Protein AF-A0A0D8L6M5-F1 (afdb_monomer_lite)

Sequence (144 aa):
MTHNNPQIKNIPFLYTGQSPERRYGNDFIPDRISEYAEPGMVSSMFSPAAYLTELYREARELHKKESKYHLDKRRPDLKDLSLSQENLNDEISTLELSNEVLFTALKGDNDKDEQPVLKRLSEKHQSITLPYHEPFQIIKKYLR

InterPro domains:
  IPR018003 Insecticidal toxin complex/plasmid virulence protein [PF03538] (23-141)

Foldseek 3Di:
DVLLPPVQPPDPPDDRDDDPVVVPPCPDPHDPSNDDDDPQALPHCPHVVVVLVVCCVVVQVPDDPVDCPRCCNLCVVSVVDDSHSCVRPPDDDPVVVVVVSVLVVQDDPPRPDSVVVLVCLAPDDPDPPDNDHVVVVVVVVVVD

Radius of gyration: 24.77 Å; chains: 1; bounding box: 54×26×74 Å

Organism: Morganella morganii (NCBI:txid582)

pLDDT: mean 87.78, std 11.58, range [54.25, 98.0]

Secondary structure (DSSP, 8-state):
-GGG-HHHHT-TT---PPPGGGGS-TTSS---SS-PPPTT-TTSTTSHHHHHHHHHHHHHTTS-TTSTT-HHHH-GGGTS----HHHHH----HHHHHHHHHHHHH--TT--SSHHHHHHHHH--SSTT----HHHHHHHHHT-

Structure (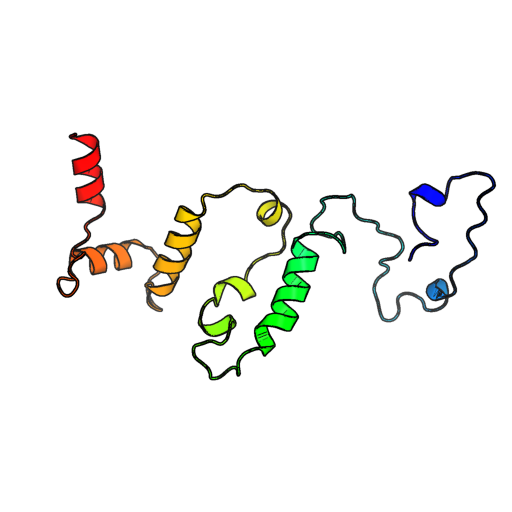mmCIF, N/CA/C/O backbone):
data_AF-A0A0D8L6M5-F1
#
_entry.id   AF-A0A0D8L6M5-F1
#
loop_
_atom_site.group_PDB
_atom_site.id
_atom_site.type_symbol
_atom_site.label_atom_id
_atom_site.label_alt_id
_atom_site.label_comp_id
_atom_site.label_asym_id
_atom_site.label_entity_id
_atom_s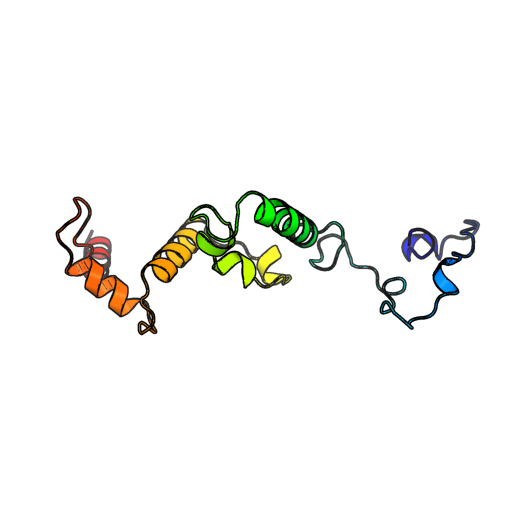ite.label_seq_id
_atom_site.pdbx_PDB_ins_code
_atom_site.Cartn_x
_atom_site.Cartn_y
_atom_site.Cartn_z
_atom_site.occupancy
_atom_site.B_iso_or_equiv
_atom_site.auth_seq_id
_atom_site.auth_comp_id
_atom_site.auth_asym_id
_atom_site.auth_atom_id
_atom_site.pdbx_PDB_model_num
ATOM 1 N N . MET A 1 1 ? 12.909 -3.000 -28.990 1.00 59.28 1 MET A N 1
ATOM 2 C CA . MET A 1 1 ? 13.743 -2.559 -27.826 1.00 59.28 1 MET A CA 1
ATOM 3 C C . MET A 1 1 ? 15.092 -3.275 -27.653 1.00 59.28 1 MET A C 1
ATOM 5 O O . MET A 1 1 ? 16.066 -2.602 -27.347 1.00 59.28 1 MET A O 1
ATOM 9 N N . THR A 1 2 ? 15.223 -4.595 -27.832 1.00 68.69 2 THR A N 1
ATOM 10 C CA . THR A 1 2 ? 16.478 -5.330 -27.519 1.00 68.69 2 THR A CA 1
ATOM 11 C C . THR A 1 2 ? 17.702 -4.866 -28.322 1.00 68.69 2 THR A C 1
ATOM 13 O O . THR A 1 2 ? 18.807 -4.833 -27.799 1.00 68.69 2 THR A O 1
ATOM 16 N N . HIS A 1 3 ? 17.497 -4.437 -29.568 1.00 70.56 3 HIS A N 1
ATOM 17 C CA . HIS A 1 3 ? 18.550 -3.972 -30.478 1.00 70.56 3 HIS A CA 1
ATOM 18 C C . HIS A 1 3 ? 19.181 -2.622 -30.096 1.00 70.56 3 HIS A C 1
ATOM 20 O O . HIS A 1 3 ? 20.253 -2.304 -30.596 1.00 70.56 3 HIS A O 1
ATOM 26 N N . ASN A 1 4 ? 18.534 -1.814 -29.245 1.00 76.31 4 ASN A N 1
ATOM 27 C CA . ASN A 1 4 ? 19.052 -0.500 -28.838 1.00 76.31 4 ASN A CA 1
ATOM 28 C C . ASN A 1 4 ? 19.697 -0.522 -27.441 1.00 76.31 4 ASN A C 1
ATOM 30 O O . ASN A 1 4 ? 20.040 0.538 -26.925 1.00 76.31 4 ASN A O 1
ATOM 34 N N . ASN A 1 5 ? 19.888 -1.708 -26.840 1.00 82.81 5 ASN A N 1
ATOM 35 C CA . ASN A 1 5 ? 20.486 -1.830 -25.512 1.00 82.81 5 ASN A CA 1
ATOM 36 C C . ASN A 1 5 ? 21.897 -1.184 -25.494 1.00 82.81 5 ASN A C 1
ATOM 38 O O . ASN A 1 5 ? 22.753 -1.557 -26.307 1.00 82.81 5 ASN A O 1
ATOM 42 N N . PRO A 1 6 ? 22.176 -0.233 -24.578 1.00 83.44 6 PRO A N 1
ATOM 43 C CA . PRO A 1 6 ? 23.463 0.461 -24.513 1.00 83.44 6 PRO A CA 1
ATOM 44 C C . PRO A 1 6 ? 24.655 -0.483 -24.297 1.00 83.44 6 PRO A C 1
ATOM 46 O O . PRO A 1 6 ? 25.745 -0.202 -24.792 1.00 83.44 6 PRO A O 1
ATOM 49 N N . GLN A 1 7 ? 24.455 -1.626 -23.632 1.00 85.19 7 GLN A N 1
ATOM 50 C CA . GLN A 1 7 ? 25.517 -2.598 -23.347 1.00 85.19 7 GLN A CA 1
ATOM 51 C C . GLN A 1 7 ? 26.040 -3.307 -24.603 1.00 85.19 7 GLN A C 1
ATOM 53 O O . GLN A 1 7 ? 27.201 -3.700 -24.643 1.00 85.19 7 GLN A O 1
ATOM 58 N N . ILE A 1 8 ? 25.204 -3.462 -25.636 1.00 85.25 8 ILE A N 1
ATOM 59 C CA . ILE A 1 8 ? 25.572 -4.173 -26.872 1.00 85.25 8 ILE A CA 1
ATOM 60 C C . ILE A 1 8 ? 25.968 -3.230 -28.010 1.00 85.25 8 ILE A C 1
ATOM 62 O O . ILE A 1 8 ? 26.587 -3.659 -28.980 1.00 85.25 8 ILE A O 1
ATOM 66 N N . LYS A 1 9 ? 25.650 -1.936 -27.886 1.00 78.69 9 LYS A N 1
ATOM 67 C CA . LYS A 1 9 ? 25.892 -0.921 -28.922 1.00 78.69 9 LYS A CA 1
ATOM 68 C C . LYS A 1 9 ? 27.380 -0.683 -29.205 1.00 78.69 9 LYS A C 1
ATOM 70 O O . LYS A 1 9 ? 27.737 -0.355 -30.331 1.00 78.69 9 LYS A O 1
ATOM 75 N N . ASN A 1 10 ? 28.231 -0.861 -28.195 1.00 81.06 10 ASN A N 1
ATOM 76 C CA . ASN A 1 10 ? 29.666 -0.575 -28.273 1.00 81.06 10 ASN A CA 1
ATOM 77 C C . ASN A 1 10 ? 30.534 -1.839 -28.429 1.00 81.06 10 ASN A C 1
ATOM 79 O O . ASN A 1 10 ? 31.756 -1.746 -28.332 1.00 81.06 10 ASN A O 1
ATOM 83 N N . ILE A 1 11 ? 29.934 -3.018 -28.645 1.00 82.69 11 ILE A N 1
ATOM 84 C CA . ILE A 1 11 ? 30.681 -4.275 -28.779 1.00 82.69 11 ILE A CA 1
ATOM 85 C C . ILE A 1 11 ? 31.175 -4.415 -30.228 1.00 82.69 11 ILE A C 1
ATOM 87 O O . ILE A 1 11 ? 30.350 -4.554 -31.138 1.00 82.69 11 ILE A O 1
ATOM 91 N N . PRO A 1 12 ? 32.498 -4.406 -30.481 1.00 77.19 12 PRO A N 1
ATOM 92 C CA . PRO A 1 12 ? 33.016 -4.624 -31.824 1.00 77.19 12 PRO A CA 1
ATOM 93 C C . PRO A 1 12 ? 32.638 -6.033 -32.310 1.00 77.19 12 PRO A C 1
ATOM 95 O O . PRO A 1 12 ? 32.681 -6.993 -31.545 1.00 77.19 12 PRO A O 1
ATOM 98 N N . PHE A 1 13 ? 32.272 -6.149 -33.590 1.00 80.56 13 PHE A N 1
ATOM 99 C CA . PHE A 1 13 ? 31.866 -7.393 -34.275 1.00 80.56 13 PHE A CA 1
ATOM 100 C C . PHE A 1 13 ? 30.485 -7.974 -33.919 1.00 80.56 13 PHE A C 1
ATOM 102 O O . PHE A 1 13 ? 30.103 -9.001 -34.482 1.00 80.56 13 PHE A O 1
ATOM 109 N N . LEU A 1 14 ? 29.687 -7.308 -33.077 1.00 78.94 14 LEU A N 1
ATOM 110 C CA . LEU A 1 14 ? 28.289 -7.685 -32.849 1.00 78.94 14 LEU A CA 1
ATOM 111 C C . LEU A 1 14 ? 27.363 -6.940 -33.832 1.00 78.94 14 LEU A C 1
ATOM 113 O O . LEU A 1 14 ? 27.068 -5.759 -33.650 1.00 78.94 14 LEU A O 1
ATOM 117 N N . TYR A 1 15 ? 26.880 -7.620 -34.877 1.00 74.38 15 TYR A N 1
ATOM 118 C CA . TYR A 1 15 ? 25.879 -7.036 -35.778 1.00 74.38 15 TYR A CA 1
ATOM 119 C C . TYR A 1 15 ? 24.498 -7.058 -35.118 1.00 74.38 15 TYR A C 1
ATOM 121 O O . TYR A 1 15 ? 23.836 -8.093 -35.045 1.00 74.38 15 TYR A O 1
ATOM 129 N N . THR A 1 16 ? 24.047 -5.898 -34.654 1.00 68.38 16 THR A N 1
ATOM 130 C CA . THR A 1 16 ? 22.653 -5.679 -34.270 1.00 68.38 16 THR A CA 1
ATOM 131 C C . THR A 1 16 ? 21.947 -5.057 -35.476 1.00 68.38 16 THR A C 1
ATOM 133 O O . THR A 1 16 ? 22.298 -3.969 -35.928 1.00 68.38 16 THR A O 1
ATOM 136 N N . GLY A 1 17 ? 21.006 -5.780 -36.088 1.00 66.81 17 GLY A N 1
ATOM 137 C CA . GLY A 1 17 ? 20.254 -5.259 -37.234 1.00 66.81 17 GLY A CA 1
ATOM 138 C C . GLY A 1 17 ? 19.512 -3.959 -36.889 1.00 66.81 17 GLY A C 1
ATOM 139 O O . GLY A 1 17 ? 19.181 -3.705 -35.729 1.00 66.81 17 GLY A O 1
ATOM 140 N N . GLN A 1 18 ? 19.219 -3.121 -37.890 1.00 62.53 18 GLN A N 1
ATOM 141 C CA . GLN A 1 18 ? 18.402 -1.925 -37.662 1.00 62.53 18 GLN A CA 1
ATOM 142 C C . GLN A 1 18 ? 16.973 -2.329 -37.282 1.00 62.53 18 GLN A C 1
ATOM 144 O O . GLN A 1 18 ? 16.305 -3.051 -38.021 1.00 62.53 18 GLN A O 1
ATOM 149 N N . SER A 1 19 ? 16.481 -1.841 -36.141 1.00 63.41 19 SER A N 1
ATOM 150 C CA . SER A 1 19 ? 15.084 -2.056 -35.757 1.00 63.41 19 SER A CA 1
ATOM 151 C C . SER A 1 19 ? 14.149 -1.248 -36.662 1.00 63.41 19 SER A C 1
ATOM 153 O O . SER A 1 19 ? 14.317 -0.027 -36.752 1.00 63.41 19 SER A O 1
ATOM 155 N N . PRO A 1 20 ? 13.127 -1.875 -37.276 1.00 59.00 20 PRO A N 1
ATOM 156 C CA . PRO A 1 20 ? 12.128 -1.165 -38.080 1.00 59.00 20 PRO A CA 1
ATOM 157 C C . PRO A 1 20 ? 11.306 -0.168 -37.244 1.00 59.00 20 PRO A C 1
ATOM 159 O O . PRO A 1 20 ? 10.743 0.77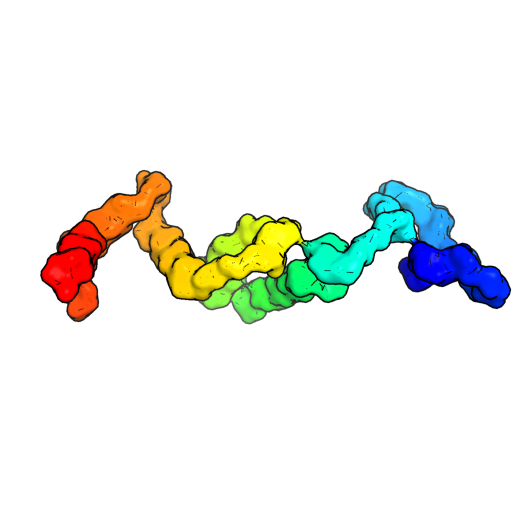1 -37.796 1.00 59.00 20 PRO A O 1
ATOM 162 N N . GLU A 1 21 ? 11.305 -0.330 -35.915 1.00 58.94 21 GLU A N 1
ATOM 163 C CA . GLU A 1 21 ? 10.667 0.540 -34.915 1.00 58.94 21 GLU A CA 1
ATOM 164 C C . GLU A 1 21 ? 11.109 2.011 -35.016 1.00 58.94 21 GLU A C 1
ATOM 166 O O . GLU A 1 21 ? 10.327 2.892 -34.689 1.00 58.94 21 GLU A O 1
ATOM 171 N N . ARG A 1 22 ? 12.309 2.308 -35.543 1.00 56.19 22 ARG A N 1
ATOM 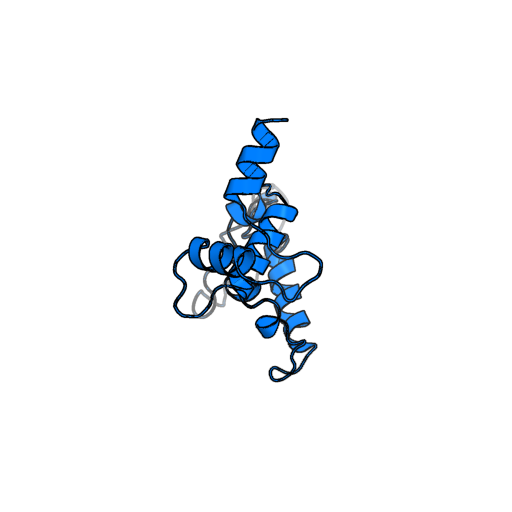172 C CA . ARG A 1 22 ? 12.774 3.698 -35.739 1.00 56.19 22 ARG A CA 1
ATOM 173 C C . ARG A 1 22 ? 12.039 4.460 -36.848 1.00 56.19 22 ARG A C 1
ATOM 175 O O . ARG A 1 22 ? 12.239 5.663 -36.973 1.00 56.19 22 ARG A O 1
ATOM 182 N N . ARG A 1 23 ? 11.268 3.775 -37.704 1.00 54.25 23 ARG A N 1
ATOM 183 C CA . ARG A 1 23 ? 10.597 4.405 -38.858 1.00 54.25 23 ARG A CA 1
ATOM 184 C C . ARG A 1 23 ? 9.300 5.120 -38.492 1.00 54.25 23 ARG A C 1
ATOM 186 O O . ARG A 1 23 ? 8.899 6.014 -39.227 1.00 54.25 23 ARG A O 1
ATOM 193 N N . TYR A 1 24 ? 8.673 4.745 -37.383 1.00 56.78 24 TYR A N 1
ATOM 194 C CA . TYR A 1 24 ? 7.536 5.467 -36.828 1.00 56.78 24 TYR A CA 1
ATOM 195 C C . TYR A 1 24 ? 8.112 6.428 -35.790 1.00 56.78 24 TYR A C 1
ATOM 197 O O . TYR A 1 24 ? 8.439 6.014 -34.682 1.00 56.78 24 TYR A O 1
ATOM 205 N N . GLY A 1 25 ? 8.369 7.671 -36.204 1.00 54.25 25 GLY A N 1
ATOM 206 C CA . GLY A 1 25 ? 8.887 8.721 -35.325 1.00 54.25 25 GLY A CA 1
ATOM 207 C C . GLY A 1 25 ? 7.966 8.983 -34.128 1.00 54.25 25 GLY A C 1
ATOM 208 O O . GLY A 1 25 ? 6.893 8.394 -34.019 1.00 54.25 25 GLY A O 1
ATOM 209 N N . ASN A 1 26 ? 8.399 9.883 -33.242 1.00 56.66 26 ASN A N 1
ATOM 210 C CA . ASN A 1 26 ? 7.786 10.285 -31.961 1.00 56.66 26 ASN A CA 1
ATOM 211 C C . ASN A 1 26 ? 6.338 10.839 -32.033 1.00 56.66 26 ASN A C 1
ATOM 213 O O . ASN A 1 26 ? 5.917 11.578 -31.147 1.00 56.66 26 ASN A O 1
ATOM 217 N N . ASP A 1 27 ? 5.566 10.509 -33.063 1.00 65.12 27 ASP A N 1
ATOM 218 C CA . ASP A 1 27 ? 4.257 11.087 -33.361 1.00 65.12 27 ASP A CA 1
ATOM 219 C C . ASP A 1 27 ? 3.157 10.603 -32.395 1.00 65.12 27 ASP A C 1
ATOM 221 O O . ASP A 1 27 ? 2.138 11.274 -32.249 1.00 65.12 27 ASP A O 1
ATOM 225 N N . PHE A 1 28 ? 3.352 9.465 -31.705 1.00 63.38 28 PHE A N 1
ATOM 226 C CA . PHE A 1 28 ? 2.335 8.871 -30.813 1.00 63.38 28 PHE A CA 1
ATOM 227 C C . PHE A 1 28 ? 2.850 8.330 -29.474 1.00 63.38 28 PHE A C 1
ATOM 229 O O . PHE A 1 28 ? 2.085 8.263 -28.512 1.00 63.38 28 PHE A O 1
ATOM 236 N N . ILE A 1 29 ? 4.118 7.925 -29.387 1.00 67.25 29 ILE A N 1
ATOM 237 C CA . ILE A 1 29 ? 4.732 7.423 -28.154 1.00 67.25 29 ILE A CA 1
ATOM 238 C C . ILE A 1 29 ? 6.042 8.194 -27.976 1.00 67.25 29 ILE A C 1
ATOM 240 O O . ILE A 1 29 ? 6.848 8.194 -28.909 1.00 67.25 29 ILE A O 1
ATOM 244 N N . PRO A 1 30 ? 6.264 8.865 -26.829 1.00 68.50 30 PRO A N 1
ATOM 245 C CA . PRO A 1 30 ? 7.532 9.536 -26.567 1.00 68.50 30 PRO A CA 1
ATOM 246 C C . PRO A 1 30 ? 8.687 8.534 -26.654 1.00 68.50 30 PRO A C 1
ATOM 248 O O . PRO A 1 30 ? 8.508 7.351 -26.350 1.00 68.50 30 PRO A O 1
ATOM 251 N N . ASP A 1 31 ? 9.862 9.001 -27.078 1.00 71.75 31 ASP A N 1
ATOM 252 C CA . ASP A 1 31 ? 11.020 8.133 -27.281 1.00 71.75 31 ASP A CA 1
ATOM 253 C C . ASP A 1 31 ? 11.412 7.438 -25.968 1.00 71.75 31 ASP A C 1
ATOM 255 O O . ASP A 1 31 ? 11.913 8.049 -25.032 1.00 71.75 31 ASP A O 1
ATOM 259 N N . ARG A 1 32 ? 11.144 6.134 -25.903 1.00 73.12 32 ARG A N 1
ATOM 260 C CA . ARG A 1 32 ? 11.479 5.242 -24.779 1.00 73.12 32 ARG A CA 1
ATOM 261 C C . ARG A 1 32 ? 12.662 4.337 -25.116 1.00 73.12 32 ARG A C 1
ATOM 263 O O . ARG A 1 32 ? 13.025 3.471 -24.329 1.00 73.12 32 ARG A O 1
ATOM 270 N N . ILE A 1 33 ? 13.198 4.464 -26.329 1.00 71.62 33 ILE A N 1
ATOM 271 C CA . ILE A 1 33 ? 14.223 3.580 -26.886 1.00 71.62 33 ILE A CA 1
ATOM 272 C C . ILE A 1 33 ? 15.621 4.160 -26.635 1.00 71.62 33 ILE A C 1
ATOM 274 O O . ILE A 1 33 ? 16.601 3.418 -26.657 1.00 71.62 33 ILE A O 1
ATOM 278 N N . SER A 1 34 ? 15.731 5.469 -26.400 1.00 72.19 34 SER A N 1
ATOM 279 C CA . SER A 1 34 ? 16.980 6.145 -26.035 1.00 72.19 34 SER A CA 1
ATOM 280 C C . SER A 1 34 ? 17.256 6.173 -24.526 1.00 72.19 34 SER A C 1
ATOM 282 O O . SER A 1 34 ? 18.416 6.307 -24.135 1.00 72.19 34 SER A O 1
ATOM 284 N N . GLU A 1 35 ? 16.237 5.972 -23.689 1.00 81.88 35 GLU A N 1
ATOM 285 C CA . GLU A 1 35 ? 16.331 6.034 -22.227 1.00 81.88 35 GLU A CA 1
ATOM 286 C C . GLU A 1 35 ? 16.179 4.641 -21.595 1.00 81.88 35 GLU A C 1
ATOM 288 O O . GLU A 1 35 ? 15.084 4.088 -21.508 1.00 81.88 35 GLU A O 1
ATOM 293 N N . TYR A 1 36 ? 17.294 4.063 -21.140 1.00 86.62 36 TYR A N 1
ATOM 294 C CA . TYR A 1 36 ? 17.304 2.793 -20.409 1.00 86.62 36 TYR A CA 1
ATOM 295 C C . TYR A 1 36 ? 17.445 3.045 -18.909 1.00 86.62 36 TYR A C 1
ATOM 297 O O . TYR A 1 36 ? 18.363 3.739 -18.479 1.00 86.62 36 TYR A O 1
ATOM 305 N N . ALA A 1 37 ? 16.557 2.443 -18.118 1.00 88.88 37 ALA A N 1
ATOM 306 C CA . ALA A 1 37 ? 16.639 2.473 -16.663 1.00 88.88 37 ALA A CA 1
ATOM 307 C C . ALA A 1 37 ? 17.687 1.476 -16.142 1.00 88.88 37 ALA A C 1
ATOM 309 O O . ALA A 1 37 ? 17.829 0.371 -16.675 1.00 88.88 37 ALA A O 1
ATOM 310 N N . GLU A 1 38 ? 18.385 1.847 -15.070 1.00 89.50 38 GLU A N 1
ATOM 311 C CA . GLU A 1 38 ? 19.276 0.934 -14.353 1.00 89.50 38 GLU A CA 1
ATOM 312 C C . GLU A 1 38 ? 18.485 -0.149 -13.589 1.00 89.50 38 GLU A C 1
ATOM 314 O O . GLU A 1 38 ? 17.316 0.057 -13.232 1.00 89.50 38 GLU A O 1
ATOM 319 N N . PRO A 1 39 ? 19.088 -1.322 -13.315 1.00 88.25 39 PRO A N 1
ATOM 320 C CA . PRO A 1 39 ? 18.476 -2.326 -12.450 1.00 88.25 39 PRO A CA 1
ATOM 321 C C . PRO A 1 39 ? 18.138 -1.744 -11.070 1.00 88.25 39 PRO A C 1
ATOM 323 O O . PRO A 1 39 ? 18.953 -1.055 -10.469 1.00 88.25 39 PRO A O 1
ATOM 326 N N . GLY A 1 40 ? 16.941 -2.036 -10.557 1.00 88.69 40 GLY A N 1
ATOM 327 C CA . GLY A 1 40 ? 16.473 -1.530 -9.257 1.00 88.69 40 GLY A CA 1
ATOM 328 C C . GLY A 1 40 ? 15.804 -0.150 -9.299 1.00 88.69 40 GLY A C 1
ATOM 329 O O . GLY A 1 40 ? 15.166 0.241 -8.323 1.00 88.69 40 GLY A O 1
ATOM 330 N N . MET A 1 41 ? 15.863 0.558 -10.430 1.00 94.50 41 MET A N 1
ATOM 331 C CA . MET A 1 41 ? 15.126 1.811 -10.598 1.00 94.50 41 MET A CA 1
ATOM 332 C C . MET A 1 41 ? 13.622 1.563 -10.702 1.00 94.50 41 MET A C 1
ATOM 334 O O . MET A 1 41 ? 13.177 0.657 -11.413 1.00 94.50 41 MET A O 1
ATOM 338 N N . VAL A 1 42 ? 12.831 2.430 -10.070 1.00 95.38 42 VAL A N 1
ATOM 339 C CA . VAL A 1 42 ? 11.360 2.405 -10.122 1.00 95.38 42 VAL A CA 1
ATOM 340 C C . VAL A 1 42 ? 10.827 2.466 -11.561 1.00 95.38 42 VAL A C 1
ATOM 342 O O . VAL A 1 42 ? 9.850 1.796 -11.890 1.00 95.38 42 VAL A O 1
ATOM 345 N N . SER A 1 43 ? 11.526 3.186 -12.444 1.00 92.56 43 SER A N 1
ATOM 346 C CA . SER A 1 43 ? 11.195 3.354 -13.865 1.00 92.56 43 SER A CA 1
ATOM 347 C C . SER A 1 43 ? 11.484 2.127 -14.736 1.00 92.56 43 SER A C 1
ATOM 349 O O . SER A 1 43 ? 11.079 2.094 -15.901 1.00 92.56 43 SER A O 1
ATOM 351 N N . SER A 1 44 ? 12.171 1.110 -14.207 1.00 93.25 44 SER A N 1
ATOM 352 C CA . SER A 1 44 ? 12.416 -0.131 -14.940 1.00 93.25 44 SER A CA 1
ATOM 353 C C . SER A 1 44 ? 11.110 -0.889 -15.181 1.00 93.25 44 SER A C 1
ATOM 355 O O . SER A 1 44 ? 10.298 -1.056 -14.277 1.00 93.25 44 SER A O 1
ATOM 357 N N . MET A 1 45 ? 10.932 -1.439 -16.387 1.00 92.00 45 MET A N 1
ATOM 358 C CA . MET A 1 45 ? 9.790 -2.314 -16.708 1.00 92.00 45 MET A CA 1
ATOM 359 C C . MET A 1 45 ? 9.776 -3.608 -15.883 1.00 92.00 45 MET A C 1
ATOM 361 O O . MET A 1 45 ? 8.753 -4.282 -15.810 1.00 92.00 45 MET A O 1
ATOM 365 N N . PHE A 1 46 ? 10.911 -3.954 -15.276 1.00 93.50 46 PHE A N 1
ATOM 366 C CA . PHE A 1 46 ? 11.068 -5.114 -14.403 1.00 93.50 46 PHE A CA 1
ATOM 367 C C . PHE A 1 46 ? 11.114 -4.722 -12.921 1.00 93.50 46 PHE A C 1
ATOM 369 O O . PHE A 1 46 ? 11.474 -5.547 -12.082 1.00 93.50 46 PHE A O 1
ATOM 376 N N . SER A 1 47 ? 10.804 -3.465 -12.586 1.00 95.62 47 SER A N 1
ATOM 377 C CA . SER A 1 47 ? 10.775 -3.013 -11.199 1.00 95.62 47 SER A CA 1
ATOM 378 C C . SER A 1 47 ? 9.579 -3.613 -10.446 1.00 95.62 47 SER A C 1
ATOM 380 O O . SER A 1 47 ? 8.544 -3.927 -11.050 1.00 95.62 47 SER A O 1
ATOM 382 N N . PRO A 1 48 ? 9.657 -3.717 -9.108 1.00 96.56 48 PRO A N 1
ATOM 383 C CA . PRO A 1 48 ? 8.496 -4.071 -8.297 1.00 96.56 48 PRO A CA 1
ATOM 384 C C . PRO A 1 48 ? 7.319 -3.099 -8.477 1.00 96.56 48 PRO A C 1
ATOM 386 O O . PRO A 1 48 ? 6.170 -3.521 -8.392 1.00 96.56 48 PRO A O 1
ATOM 389 N N . ALA A 1 49 ? 7.576 -1.824 -8.790 1.00 96.38 49 ALA A N 1
ATOM 390 C CA . ALA A 1 49 ? 6.529 -0.843 -9.076 1.00 96.38 49 ALA A CA 1
ATOM 391 C C . ALA A 1 49 ? 5.801 -1.125 -10.402 1.00 96.38 49 ALA A C 1
ATOM 393 O O . ALA A 1 49 ? 4.575 -1.005 -10.471 1.00 96.38 49 ALA A O 1
ATOM 394 N N . ALA A 1 50 ? 6.523 -1.564 -11.440 1.00 95.94 50 ALA A N 1
ATOM 395 C CA . ALA A 1 50 ? 5.911 -2.027 -12.684 1.00 95.94 50 ALA A CA 1
ATOM 396 C C . ALA A 1 50 ? 5.049 -3.275 -12.433 1.00 95.94 50 ALA A C 1
ATOM 398 O O . ALA A 1 50 ? 3.898 -3.328 -12.868 1.00 95.94 50 ALA A O 1
ATOM 399 N N . TYR A 1 51 ? 5.559 -4.231 -11.649 1.00 97.31 51 TYR A N 1
ATOM 400 C CA . TYR A 1 51 ? 4.785 -5.406 -11.240 1.00 97.31 51 TYR A CA 1
ATOM 401 C C . TYR A 1 51 ? 3.517 -5.028 -10.460 1.00 97.31 51 TYR A C 1
ATOM 403 O O . TYR A 1 51 ? 2.436 -5.530 -10.764 1.00 97.31 51 TYR A O 1
ATOM 411 N N . LEU A 1 52 ? 3.621 -4.107 -9.498 1.00 97.56 52 LEU A N 1
ATOM 412 C CA . LEU A 1 52 ? 2.482 -3.606 -8.726 1.00 97.56 52 LEU A CA 1
ATOM 413 C C . LEU A 1 52 ? 1.439 -2.922 -9.619 1.00 97.56 52 LEU A C 1
ATOM 415 O O . LEU A 1 52 ? 0.244 -3.114 -9.408 1.00 97.56 52 LEU A O 1
ATOM 419 N N . THR A 1 53 ? 1.877 -2.162 -10.625 1.00 97.06 53 THR A N 1
ATOM 420 C CA . THR A 1 53 ? 0.985 -1.475 -11.574 1.00 97.06 53 THR A CA 1
ATOM 421 C C . THR A 1 53 ? 0.137 -2.473 -12.357 1.00 97.06 53 THR A C 1
ATOM 423 O O . THR A 1 53 ? -1.085 -2.332 -12.432 1.00 97.06 53 THR A O 1
ATOM 426 N N . GLU A 1 54 ? 0.775 -3.511 -12.900 1.00 97.44 54 GLU A N 1
ATOM 427 C CA . GLU A 1 54 ? 0.084 -4.581 -13.620 1.00 97.44 54 GLU A CA 1
ATOM 428 C C . GLU A 1 54 ? -0.837 -5.365 -12.676 1.00 97.44 54 GLU A C 1
ATOM 430 O O . GLU A 1 54 ? -2.014 -5.561 -12.978 1.00 97.44 54 GLU A O 1
ATOM 435 N N . LEU A 1 55 ? -0.348 -5.731 -11.487 1.00 98.00 55 LEU A N 1
ATOM 436 C CA . LEU A 1 55 ? -1.137 -6.447 -10.486 1.00 98.00 55 LEU A CA 1
ATOM 437 C C . LEU A 1 55 ? -2.383 -5.658 -10.071 1.00 98.00 55 LEU A C 1
ATOM 439 O O . LEU A 1 55 ? -3.466 -6.230 -9.996 1.00 98.00 55 LEU A O 1
ATOM 443 N N . TYR A 1 56 ? -2.253 -4.356 -9.814 1.00 97.56 56 TYR A N 1
ATOM 444 C CA . TYR A 1 56 ? -3.378 -3.497 -9.453 1.00 97.56 56 TYR A CA 1
ATOM 445 C C . TYR A 1 56 ? -4.376 -3.366 -10.609 1.00 97.56 56 TYR A C 1
ATOM 447 O O . TYR A 1 56 ? -5.585 -3.464 -10.379 1.00 97.56 56 TYR A O 1
ATOM 455 N N . ARG A 1 57 ? -3.890 -3.213 -11.851 1.00 96.56 57 ARG A N 1
ATOM 456 C CA . ARG A 1 57 ? -4.744 -3.139 -13.045 1.00 96.56 57 ARG A CA 1
ATOM 457 C C . ARG A 1 57 ? -5.620 -4.381 -13.187 1.00 96.56 57 ARG A C 1
ATOM 459 O O . ARG A 1 57 ? -6.825 -4.236 -13.371 1.00 96.56 57 ARG A O 1
ATOM 466 N N . GLU A 1 58 ? -5.035 -5.568 -13.057 1.00 97.19 58 GLU A N 1
ATOM 467 C CA . GLU A 1 58 ? -5.775 -6.827 -13.198 1.00 97.19 58 GLU A CA 1
ATOM 468 C C . GLU A 1 58 ? -6.632 -7.135 -11.952 1.00 97.19 58 GLU A C 1
ATOM 470 O O . GLU A 1 58 ? -7.791 -7.538 -12.059 1.00 97.19 58 GLU A O 1
ATOM 475 N N . ALA A 1 59 ? -6.107 -6.906 -10.742 1.00 95.88 59 ALA A N 1
ATOM 476 C CA . ALA A 1 59 ? -6.798 -7.248 -9.496 1.00 95.88 59 ALA A CA 1
ATOM 477 C C . ALA A 1 59 ? -8.007 -6.347 -9.193 1.00 95.88 59 ALA A C 1
ATOM 479 O O . ALA A 1 59 ? -8.940 -6.781 -8.506 1.00 95.88 59 ALA A O 1
ATOM 480 N N . ARG A 1 60 ? -8.020 -5.100 -9.683 1.00 95.31 60 ARG A N 1
ATOM 481 C CA . ARG A 1 60 ? -9.148 -4.177 -9.480 1.00 95.31 60 ARG A CA 1
ATOM 482 C C . ARG A 1 60 ? -10.436 -4.676 -10.141 1.00 95.31 60 ARG A C 1
ATOM 484 O O . ARG A 1 60 ? -11.519 -4.441 -9.604 1.00 95.31 60 ARG A O 1
ATOM 491 N N . GLU A 1 61 ? -10.324 -5.419 -11.238 1.00 95.75 61 GLU A N 1
ATOM 492 C CA . GLU A 1 61 ? -11.470 -5.939 -11.994 1.00 95.75 61 GLU A CA 1
ATOM 493 C C . GLU A 1 61 ? -12.086 -7.211 -11.376 1.00 95.75 61 GLU A C 1
ATOM 495 O O . GLU A 1 61 ? -13.168 -7.638 -11.779 1.00 95.75 61 GLU A O 1
ATOM 500 N N . LEU A 1 62 ? -11.465 -7.796 -10.339 1.00 97.06 62 LEU A N 1
ATOM 501 C CA . LEU A 1 62 ? -11.962 -9.019 -9.683 1.00 97.06 62 LEU A CA 1
ATOM 502 C C . LEU A 1 62 ? -13.342 -8.854 -9.029 1.00 97.06 62 LEU A C 1
ATOM 504 O O . LEU A 1 62 ? -14.078 -9.828 -8.871 1.00 97.06 62 LEU A O 1
ATOM 508 N N . HIS A 1 63 ? -13.699 -7.637 -8.617 1.00 97.62 63 HIS A N 1
ATOM 509 C CA . HIS A 1 63 ? -14.987 -7.342 -7.993 1.00 97.62 63 HIS A CA 1
ATOM 510 C C . HIS A 1 63 ? -15.628 -6.126 -8.655 1.00 97.62 63 HIS A C 1
ATOM 512 O O . HIS A 1 63 ? -14.960 -5.127 -8.902 1.00 97.62 63 HIS A O 1
ATOM 518 N N . LYS A 1 64 ? -16.951 -6.165 -8.857 1.00 96.88 64 LYS A N 1
ATOM 519 C CA . LYS A 1 64 ? -17.731 -5.022 -9.366 1.00 96.88 64 LYS A CA 1
ATOM 520 C C . LYS A 1 64 ? -17.541 -3.784 -8.487 1.00 96.88 64 LYS A C 1
ATOM 522 O O . LYS A 1 64 ? -17.467 -3.923 -7.265 1.00 96.88 64 LYS A O 1
ATOM 527 N N . LYS A 1 65 ? -17.553 -2.590 -9.085 1.00 94.75 65 LYS A N 1
ATOM 528 C CA . LYS A 1 65 ? -17.331 -1.305 -8.393 1.00 94.75 65 LYS A CA 1
ATOM 529 C C . LYS A 1 65 ? -18.292 -1.073 -7.226 1.00 94.75 65 LYS A C 1
ATOM 531 O O . LYS A 1 65 ? -17.939 -0.452 -6.228 1.00 94.75 65 LYS A O 1
ATOM 536 N N . GLU A 1 66 ? -19.506 -1.601 -7.303 1.00 94.94 66 GLU A N 1
ATOM 537 C CA . GLU A 1 66 ? -20.540 -1.452 -6.279 1.00 94.94 66 GLU A CA 1
ATOM 538 C C . GLU A 1 66 ? -20.263 -2.335 -5.053 1.00 94.94 66 GLU A C 1
ATOM 540 O O . GLU A 1 66 ? -20.677 -1.988 -3.947 1.00 94.94 66 GLU A O 1
ATOM 545 N N . SER A 1 67 ? -19.504 -3.422 -5.212 1.00 96.81 67 SER A N 1
ATOM 546 C CA . SER A 1 67 ? -19.195 -4.373 -4.143 1.00 96.81 67 SER A CA 1
ATOM 547 C C . SER A 1 67 ? -18.330 -3.751 -3.051 1.00 96.81 67 SER A C 1
ATOM 549 O O . SER A 1 67 ? -17.316 -3.123 -3.337 1.00 96.81 67 SER A O 1
ATOM 551 N N . LYS A 1 68 ? -18.646 -4.026 -1.780 1.00 95.19 68 LYS A N 1
ATOM 552 C CA . LYS A 1 68 ? -17.775 -3.680 -0.640 1.00 95.19 68 LYS A CA 1
ATOM 553 C C . LYS A 1 68 ? -16.373 -4.309 -0.720 1.00 95.19 68 LYS A C 1
ATOM 555 O O . LYS A 1 68 ? -15.461 -3.851 -0.048 1.00 95.19 68 LYS A O 1
ATOM 560 N N . TYR A 1 69 ? -16.211 -5.357 -1.531 1.00 96.31 69 TYR A N 1
ATOM 561 C CA . TYR A 1 69 ? -14.934 -6.039 -1.758 1.00 96.31 69 TYR A CA 1
ATOM 562 C C . TYR A 1 69 ? -14.111 -5.432 -2.902 1.00 96.31 69 TYR A C 1
ATOM 564 O O . TYR A 1 69 ? -12.980 -5.864 -3.129 1.00 96.31 69 TYR A O 1
ATOM 572 N N . HIS A 1 70 ? -14.653 -4.440 -3.618 1.00 97.56 70 HIS A N 1
ATOM 573 C CA . HIS A 1 70 ? -13.909 -3.725 -4.648 1.00 97.56 70 HIS A CA 1
ATOM 574 C C . HIS A 1 70 ? -12.666 -3.064 -4.051 1.00 97.56 70 HIS A C 1
ATOM 576 O O . HIS A 1 70 ? -12.735 -2.476 -2.969 1.00 97.56 70 HIS A O 1
ATOM 582 N N . LEU A 1 71 ? -11.532 -3.183 -4.747 1.00 96.19 71 LEU A N 1
ATOM 583 C CA . LEU A 1 71 ? -10.228 -2.788 -4.217 1.00 96.19 71 LEU A CA 1
ATOM 584 C C . LEU A 1 71 ? -10.213 -1.314 -3.798 1.00 96.19 71 LEU A C 1
ATOM 586 O O . LEU A 1 71 ? -9.894 -1.028 -2.648 1.00 96.19 71 LEU A O 1
ATOM 590 N N . ASP A 1 72 ? -10.719 -0.430 -4.657 1.00 95.38 72 ASP A N 1
ATOM 591 C CA . ASP A 1 72 ? -10.748 1.017 -4.403 1.00 95.38 72 ASP A CA 1
ATOM 592 C C . ASP A 1 72 ? -11.702 1.416 -3.266 1.00 95.38 72 ASP A C 1
ATOM 594 O O . ASP A 1 72 ? -11.590 2.507 -2.720 1.00 95.38 72 ASP A O 1
ATOM 598 N N . LYS A 1 73 ? -12.642 0.542 -2.877 1.00 94.19 73 LYS A N 1
ATOM 599 C CA . LYS A 1 73 ? -13.534 0.795 -1.734 1.00 94.19 73 LYS A CA 1
ATOM 600 C C . LYS A 1 73 ? -12.914 0.383 -0.409 1.00 94.19 73 LYS A C 1
ATOM 602 O O . LYS A 1 73 ? -13.104 1.062 0.592 1.00 94.19 73 LYS A O 1
ATOM 607 N N . ARG A 1 74 ? -12.215 -0.754 -0.385 1.00 94.06 74 ARG A N 1
ATOM 608 C CA . ARG A 1 74 ? -11.599 -1.282 0.843 1.00 94.06 74 ARG A CA 1
ATOM 609 C C . ARG A 1 74 ? -10.228 -0.673 1.135 1.00 94.06 74 ARG A C 1
ATOM 611 O O . ARG A 1 74 ? -9.808 -0.692 2.286 1.00 94.06 74 ARG A O 1
ATOM 618 N N . ARG A 1 75 ? -9.531 -0.201 0.099 1.00 94.88 75 ARG A N 1
ATOM 619 C CA . ARG A 1 75 ? -8.196 0.408 0.155 1.00 94.88 75 ARG A CA 1
ATOM 620 C C . ARG A 1 75 ? -8.106 1.574 -0.840 1.00 94.88 75 ARG A C 1
ATOM 622 O O . ARG A 1 75 ? -7.466 1.434 -1.883 1.00 94.88 75 ARG A O 1
ATOM 629 N N . PRO A 1 76 ? -8.802 2.693 -0.562 1.00 93.62 76 PRO A N 1
ATOM 630 C CA . PRO A 1 76 ? -8.771 3.873 -1.430 1.00 93.62 76 PRO A CA 1
ATOM 631 C C . PRO A 1 76 ? -7.359 4.462 -1.567 1.00 93.62 76 PRO A C 1
ATOM 633 O O . PRO A 1 76 ? -7.010 4.975 -2.624 1.00 93.62 76 PRO A O 1
ATOM 636 N N . ASP A 1 77 ? -6.527 4.293 -0.542 1.00 94.50 77 ASP A N 1
ATOM 637 C CA . ASP A 1 77 ? -5.133 4.732 -0.476 1.00 94.50 77 ASP A CA 1
ATOM 638 C C . ASP A 1 77 ? -4.237 4.134 -1.577 1.00 94.50 77 ASP A C 1
ATOM 640 O O . ASP A 1 77 ? -3.327 4.800 -2.058 1.00 94.50 77 ASP A O 1
ATOM 644 N N . LEU A 1 78 ? -4.515 2.910 -2.048 1.00 95.44 78 LEU A N 1
ATOM 645 C CA . LEU A 1 78 ? -3.692 2.262 -3.082 1.00 95.44 78 LEU A CA 1
ATOM 646 C C . LEU A 1 78 ? -3.760 2.961 -4.442 1.00 95.44 78 LEU A C 1
ATOM 648 O O . LEU A 1 78 ? -2.820 2.860 -5.226 1.00 95.44 78 LEU A O 1
ATOM 652 N N . LYS A 1 79 ? -4.871 3.639 -4.741 1.00 93.06 79 LYS A N 1
ATOM 653 C CA . LYS A 1 79 ? -5.043 4.362 -6.004 1.00 93.06 79 LYS A CA 1
ATOM 654 C C . LYS A 1 79 ? -4.190 5.632 -6.048 1.00 93.06 79 LYS A C 1
ATOM 656 O O . LYS A 1 79 ? -3.714 6.002 -7.118 1.00 93.06 79 LYS A O 1
ATOM 661 N N . ASP A 1 80 ? -4.022 6.272 -4.896 1.00 93.44 80 ASP A N 1
ATOM 662 C CA . ASP A 1 80 ? -3.301 7.536 -4.748 1.00 93.44 80 ASP A CA 1
ATOM 663 C C . ASP A 1 80 ? -1.825 7.316 -4.353 1.00 93.44 80 ASP A C 1
ATOM 665 O O . ASP A 1 80 ? -1.073 8.274 -4.168 1.00 93.44 80 ASP A O 1
ATOM 669 N N . LEU A 1 81 ? -1.387 6.052 -4.261 1.00 95.19 81 LEU A N 1
ATOM 670 C CA . LEU A 1 81 ? -0.005 5.679 -3.978 1.00 95.19 81 LEU A CA 1
ATOM 671 C C . LEU A 1 81 ? 0.928 6.148 -5.105 1.00 95.19 81 LEU A C 1
ATOM 673 O O . LEU A 1 81 ? 0.851 5.683 -6.244 1.00 95.19 81 LEU A O 1
ATOM 677 N N . SER A 1 82 ? 1.858 7.039 -4.766 1.00 96.44 82 SER A N 1
ATOM 678 C CA . SER A 1 82 ? 2.881 7.514 -5.699 1.00 96.44 82 SER A CA 1
ATOM 679 C C . SER A 1 82 ? 3.922 6.426 -5.984 1.00 96.44 82 SER A C 1
ATOM 681 O O . SER A 1 82 ? 4.476 5.826 -5.063 1.00 96.44 82 SER A O 1
ATOM 683 N N . LEU A 1 83 ? 4.232 6.190 -7.260 1.00 96.31 83 LEU A N 1
ATOM 684 C CA . LEU A 1 83 ? 5.305 5.281 -7.674 1.00 96.31 83 LEU A CA 1
ATOM 685 C C . LEU A 1 83 ? 6.637 6.044 -7.727 1.00 96.31 83 LEU A C 1
ATOM 687 O O . LEU A 1 83 ? 7.091 6.453 -8.796 1.00 96.31 83 LEU A O 1
ATOM 691 N N . SER A 1 84 ? 7.241 6.262 -6.558 1.00 96.81 84 SER A N 1
ATOM 692 C CA . SER A 1 84 ? 8.534 6.937 -6.395 1.00 96.81 84 SER A CA 1
ATOM 693 C C . SER A 1 84 ? 9.643 5.957 -6.004 1.00 96.81 84 SER A C 1
ATOM 695 O O . SER A 1 84 ? 9.383 4.839 -5.560 1.00 96.81 84 SER A O 1
ATOM 697 N N . GLN A 1 85 ? 10.900 6.377 -6.170 1.00 96.44 85 GLN A N 1
ATOM 698 C CA . GLN A 1 85 ? 12.041 5.577 -5.720 1.00 96.44 85 GLN A CA 1
ATOM 699 C C . GLN A 1 85 ? 12.092 5.472 -4.187 1.00 96.44 85 GLN A C 1
ATOM 701 O O . GLN A 1 85 ? 12.455 4.422 -3.675 1.00 96.44 85 GLN A O 1
ATOM 706 N N . GLU A 1 86 ? 11.688 6.529 -3.479 1.00 96.62 86 GLU A N 1
ATOM 707 C CA . GLU A 1 86 ? 11.559 6.556 -2.014 1.00 96.62 86 GLU A CA 1
ATOM 708 C C . GLU A 1 86 ? 10.566 5.485 -1.546 1.00 96.62 86 GLU A C 1
ATOM 710 O O . GLU A 1 86 ? 10.943 4.581 -0.813 1.00 96.62 86 GLU A O 1
ATOM 715 N N . ASN A 1 87 ? 9.350 5.452 -2.107 1.00 95.12 87 ASN A N 1
ATOM 716 C CA . ASN A 1 87 ? 8.344 4.438 -1.759 1.00 95.12 87 ASN A CA 1
ATOM 717 C C . ASN A 1 87 ? 8.761 3.000 -2.114 1.00 95.12 87 ASN A C 1
ATOM 719 O O . ASN A 1 87 ? 8.183 2.047 -1.594 1.00 95.12 87 ASN A O 1
ATOM 723 N N . LEU A 1 88 ? 9.717 2.829 -3.033 1.00 95.44 88 LEU A N 1
ATOM 724 C CA . LEU A 1 88 ? 10.259 1.520 -3.390 1.00 95.44 88 LEU A CA 1
ATOM 725 C C . LEU A 1 88 ? 11.374 1.067 -2.436 1.00 95.44 88 LEU A C 1
ATOM 727 O O . LEU A 1 88 ? 11.504 -0.133 -2.198 1.00 95.44 88 LEU A O 1
ATOM 731 N N . ASN A 1 89 ? 12.188 2.001 -1.943 1.00 96.38 89 ASN A N 1
ATOM 732 C CA . ASN A 1 89 ? 13.425 1.702 -1.222 1.00 96.38 89 ASN A CA 1
ATOM 733 C C . ASN A 1 89 ? 13.313 1.874 0.293 1.00 96.38 89 ASN A C 1
ATOM 735 O O . ASN A 1 89 ? 14.056 1.217 1.021 1.00 96.38 89 ASN A O 1
ATOM 739 N N . ASP A 1 90 ? 12.449 2.770 0.758 1.00 96.38 90 ASP A N 1
ATOM 740 C CA . ASP A 1 90 ? 12.394 3.143 2.163 1.00 96.38 90 ASP A CA 1
ATOM 741 C C . ASP A 1 90 ? 11.755 2.028 2.992 1.00 96.38 90 ASP A C 1
ATOM 743 O O . ASP A 1 90 ? 10.644 1.556 2.731 1.00 96.38 90 ASP A O 1
ATOM 747 N N . GLU A 1 91 ? 12.472 1.602 4.029 1.00 95.94 91 GLU A N 1
ATOM 748 C CA . GLU A 1 91 ? 11.975 0.609 4.970 1.00 95.94 91 GLU A CA 1
ATOM 749 C C . GLU A 1 91 ? 11.100 1.285 6.028 1.00 95.94 91 GLU A C 1
ATOM 751 O O . GLU A 1 91 ? 11.578 2.046 6.870 1.00 95.94 91 GLU A O 1
ATOM 756 N N . ILE A 1 92 ? 9.807 0.963 6.005 1.00 94.44 92 ILE A N 1
ATOM 757 C CA . ILE A 1 92 ? 8.831 1.423 6.995 1.00 94.44 92 ILE A CA 1
ATOM 758 C C . ILE A 1 92 ? 8.298 0.256 7.826 1.00 94.44 92 ILE A C 1
ATOM 760 O O . ILE A 1 92 ? 8.204 -0.889 7.370 1.00 94.44 92 ILE A O 1
ATOM 764 N N . SER A 1 93 ? 7.897 0.544 9.063 1.00 96.50 93 SER A N 1
ATOM 765 C CA . SER A 1 93 ? 7.266 -0.457 9.918 1.00 96.50 93 SER A CA 1
ATOM 766 C C . SER A 1 93 ? 5.898 -0.854 9.362 1.00 96.50 93 SER A C 1
ATOM 768 O O . SER A 1 93 ? 5.002 -0.025 9.205 1.00 96.50 93 SER A O 1
ATOM 770 N N . THR A 1 94 ? 5.677 -2.152 9.142 1.00 95.94 94 THR A N 1
ATOM 771 C CA . THR A 1 94 ? 4.367 -2.657 8.693 1.00 95.94 94 THR A CA 1
ATOM 772 C C . THR A 1 94 ? 3.249 -2.335 9.690 1.00 95.94 94 THR A C 1
ATOM 774 O O . THR A 1 94 ? 2.099 -2.139 9.295 1.00 95.94 94 THR A O 1
ATOM 777 N N . LEU A 1 95 ? 3.571 -2.259 10.986 1.00 97.19 95 LEU A N 1
ATOM 778 C CA . LEU A 1 95 ? 2.601 -1.885 12.015 1.00 97.19 95 LEU A CA 1
ATOM 779 C C . LEU A 1 95 ? 2.213 -0.406 11.909 1.00 97.19 95 LEU A C 1
ATOM 781 O O . LEU A 1 95 ? 1.047 -0.069 12.091 1.00 97.19 95 LEU A O 1
ATOM 785 N N . GLU A 1 96 ? 3.177 0.457 11.601 1.00 95.19 96 GLU A N 1
ATOM 786 C CA . GLU A 1 96 ? 2.940 1.887 11.407 1.00 95.19 96 GLU A CA 1
ATOM 787 C C . GLU A 1 96 ? 2.022 2.128 10.208 1.00 95.19 96 GLU A C 1
ATOM 789 O O . GLU A 1 96 ? 0.987 2.772 10.364 1.00 95.19 96 GLU A O 1
ATOM 794 N N . LEU A 1 97 ? 2.294 1.468 9.077 1.00 94.69 97 LEU A N 1
ATOM 795 C CA . LEU A 1 97 ? 1.418 1.505 7.903 1.00 94.69 97 LEU A CA 1
ATOM 796 C C . LEU A 1 97 ? 0.004 0.988 8.215 1.00 94.69 97 LEU A C 1
ATOM 798 O O . LEU A 1 97 ? -0.998 1.550 7.775 1.00 94.69 97 LEU A O 1
ATOM 802 N N . SER A 1 98 ? -0.107 -0.089 9.000 1.00 96.31 98 SER A N 1
ATOM 803 C CA . SER A 1 98 ? -1.418 -0.593 9.421 1.00 96.31 98 SER A CA 1
ATOM 804 C C . SER A 1 98 ? -2.173 0.434 10.266 1.00 96.31 98 SER A C 1
ATOM 806 O O . SER A 1 98 ? -3.388 0.563 10.113 1.00 96.31 98 SER A O 1
ATOM 808 N N . ASN A 1 99 ? -1.484 1.144 11.159 1.00 95.00 99 ASN A N 1
ATOM 809 C CA . ASN A 1 99 ? -2.100 2.185 11.975 1.00 95.00 99 ASN A CA 1
ATOM 810 C C . ASN A 1 99 ? -2.536 3.370 11.112 1.00 95.00 99 ASN A C 1
ATOM 812 O O . ASN A 1 99 ? -3.661 3.832 11.276 1.00 95.00 99 ASN A O 1
ATOM 816 N N . GLU A 1 100 ? -1.713 3.806 10.157 1.00 93.88 100 GLU A N 1
ATOM 817 C CA . GLU A 1 100 ? -2.043 4.884 9.217 1.00 93.88 100 GLU A CA 1
ATOM 818 C C . GLU A 1 100 ? -3.338 4.592 8.444 1.00 93.88 100 GLU A C 1
ATOM 820 O O . GLU A 1 100 ? -4.254 5.422 8.402 1.00 93.88 100 GLU A O 1
ATOM 825 N N . VAL A 1 101 ? -3.466 3.379 7.893 1.00 94.06 101 VAL A N 1
ATOM 826 C CA . VAL A 1 101 ? -4.675 2.951 7.172 1.00 94.06 101 VAL A CA 1
ATOM 827 C C . VAL A 1 101 ? -5.896 2.945 8.100 1.00 94.06 101 VAL A C 1
ATOM 829 O O . VAL A 1 101 ? -6.973 3.406 7.714 1.00 94.06 101 VAL A O 1
ATOM 832 N N . LEU A 1 102 ? -5.746 2.457 9.337 1.00 93.88 102 LEU A N 1
ATOM 833 C CA . LEU A 1 102 ? -6.834 2.434 10.320 1.00 93.88 102 LEU A CA 1
ATOM 834 C C . LEU A 1 102 ? -7.249 3.845 10.756 1.00 93.88 102 LEU A C 1
ATOM 836 O O . LEU A 1 102 ? -8.446 4.122 10.840 1.00 93.88 102 LEU A O 1
ATOM 840 N N . PHE A 1 103 ? -6.295 4.743 11.003 1.00 93.25 103 PHE A N 1
ATOM 841 C CA . PHE A 1 103 ? -6.581 6.136 11.343 1.00 93.25 103 PHE A CA 1
ATOM 842 C C . PHE A 1 103 ? -7.298 6.838 10.200 1.00 93.25 103 PHE A C 1
ATOM 844 O O . PHE A 1 103 ? -8.321 7.477 10.434 1.00 93.25 103 PHE A O 1
ATOM 851 N N . THR A 1 104 ? -6.824 6.661 8.969 1.00 91.44 104 THR A N 1
ATOM 852 C CA . THR A 1 104 ? -7.454 7.235 7.774 1.00 91.44 104 THR A CA 1
ATOM 853 C C . THR A 1 104 ? -8.888 6.734 7.599 1.00 91.44 104 THR A C 1
ATOM 855 O O . THR A 1 104 ? -9.776 7.526 7.306 1.00 91.44 104 THR A O 1
ATOM 858 N N . ALA A 1 105 ? -9.155 5.453 7.873 1.00 90.81 105 ALA A N 1
ATOM 859 C CA . ALA A 1 105 ? -10.510 4.899 7.828 1.00 90.81 105 ALA A CA 1
ATOM 860 C C . ALA A 1 105 ? -11.438 5.406 8.956 1.00 90.81 105 ALA A C 1
ATOM 862 O O . ALA A 1 105 ? -12.660 5.350 8.816 1.00 90.81 105 ALA A O 1
ATOM 863 N N . LEU A 1 106 ? -10.883 5.860 10.087 1.00 91.25 106 LEU A N 1
ATOM 864 C CA . LEU A 1 106 ? -11.640 6.380 11.236 1.00 91.25 106 LEU A CA 1
ATOM 865 C C . LEU A 1 106 ? -11.804 7.909 11.225 1.00 91.25 106 LEU A C 1
ATOM 867 O O . LEU A 1 106 ? -12.686 8.435 11.925 1.00 91.25 106 LEU A O 1
ATOM 871 N N . LYS A 1 107 ? -10.961 8.631 10.478 1.00 90.62 107 LYS A N 1
ATOM 872 C CA . LYS A 1 107 ? -11.103 10.073 10.241 1.00 90.62 107 LYS A CA 1
ATOM 873 C C . LYS A 1 107 ? -12.435 10.329 9.533 1.00 90.62 107 LYS A C 1
ATOM 875 O O . LYS A 1 107 ? -12.767 9.672 8.551 1.00 90.62 107 LYS A O 1
ATOM 880 N N . GLY A 1 108 ? -13.236 11.239 10.082 1.00 82.38 108 GLY A N 1
ATOM 881 C CA . GLY A 1 108 ? -14.419 11.744 9.386 1.00 82.38 108 GLY A CA 1
ATOM 882 C C . GLY A 1 108 ? -14.042 12.817 8.364 1.00 82.38 108 GLY A C 1
ATOM 883 O O . GLY A 1 108 ? -12.954 13.380 8.439 1.00 82.38 108 GLY A O 1
ATOM 884 N N . ASP A 1 109 ? -14.972 13.174 7.477 1.00 78.94 109 ASP A N 1
ATOM 885 C CA . ASP A 1 109 ? -14.752 14.170 6.408 1.00 78.94 109 ASP A CA 1
ATOM 886 C C . ASP A 1 109 ? -14.260 15.545 6.910 1.00 78.94 109 ASP A C 1
ATOM 888 O O . ASP A 1 109 ? -13.647 16.302 6.163 1.00 78.94 109 ASP A O 1
ATOM 892 N N . ASN A 1 110 ? -14.527 15.882 8.178 1.00 80.88 110 ASN A N 1
ATOM 893 C CA . ASN A 1 110 ? -14.135 17.151 8.801 1.00 80.88 110 ASN A CA 1
ATOM 894 C C . ASN A 1 110 ? -12.901 17.041 9.716 1.00 80.88 110 ASN A C 1
ATOM 896 O O . ASN A 1 110 ? -12.463 18.052 10.275 1.00 80.88 110 ASN A O 1
ATOM 900 N N . ASP A 1 111 ? -12.349 15.840 9.900 1.00 86.75 111 ASP A N 1
ATOM 901 C CA . ASP A 1 111 ? -11.203 15.622 10.778 1.00 86.75 111 ASP A CA 1
ATOM 902 C C . ASP A 1 111 ? -9.905 15.917 10.024 1.00 86.75 111 ASP A C 1
ATOM 904 O O . ASP A 1 111 ? -9.517 15.195 9.109 1.00 86.75 111 ASP A O 1
ATOM 908 N N . LYS A 1 112 ? -9.216 16.987 10.429 1.00 80.50 112 LYS A N 1
ATOM 909 C CA . LYS A 1 112 ? -7.926 17.379 9.839 1.00 80.50 112 LYS A CA 1
ATOM 910 C C . LYS A 1 112 ? -6.752 16.575 10.400 1.00 80.50 112 LYS A C 1
ATOM 912 O O . LYS A 1 112 ? -5.829 16.245 9.667 1.00 80.50 112 LYS A O 1
ATOM 917 N N . ASP A 1 113 ? -6.836 16.216 11.679 1.00 87.62 113 ASP A N 1
ATOM 918 C CA . ASP A 1 113 ? -5.758 15.586 12.442 1.00 87.62 113 ASP A CA 1
ATOM 919 C C . ASP A 1 113 ? -6.207 14.252 13.058 1.00 87.62 113 ASP A C 1
ATOM 921 O O . ASP A 1 113 ? -7.369 13.854 12.969 1.00 87.62 113 ASP A O 1
ATOM 925 N N . GLU A 1 114 ? -5.288 13.544 13.715 1.00 90.06 114 GLU A N 1
ATOM 926 C CA . GLU A 1 114 ? -5.576 12.287 14.429 1.00 90.06 114 GLU A CA 1
ATOM 927 C C . GLU A 1 114 ? -6.169 12.507 15.827 1.00 90.06 114 GLU A C 1
ATOM 929 O O . GLU A 1 114 ? -6.863 11.642 16.363 1.00 90.06 114 GLU A O 1
ATOM 934 N N . GLN A 1 115 ? -5.965 13.691 16.409 1.00 90.69 115 GLN A N 1
ATOM 935 C CA . GLN A 1 115 ? -6.433 14.035 17.756 1.00 90.69 115 GLN A CA 1
ATOM 936 C C . GLN A 1 115 ? -7.955 13.860 17.951 1.00 90.69 115 GLN A C 1
ATOM 938 O O . GLN A 1 115 ? -8.363 13.288 18.968 1.00 90.69 115 GLN A O 1
ATOM 943 N N . PRO A 1 116 ? -8.828 14.258 17.001 1.00 91.81 116 PRO A N 1
ATOM 944 C CA . PRO A 1 116 ? -10.262 13.983 17.088 1.00 91.81 116 PRO A CA 1
ATOM 945 C C . PRO A 1 116 ? -10.589 12.485 17.094 1.00 91.81 116 PRO A C 1
ATOM 947 O O . PRO A 1 116 ? -11.526 12.062 17.774 1.00 91.81 116 PRO A O 1
ATOM 950 N N . VAL A 1 117 ? -9.827 11.664 16.360 1.00 93.00 117 VAL A N 1
ATOM 951 C CA . VAL A 1 117 ? -9.994 10.201 16.353 1.00 9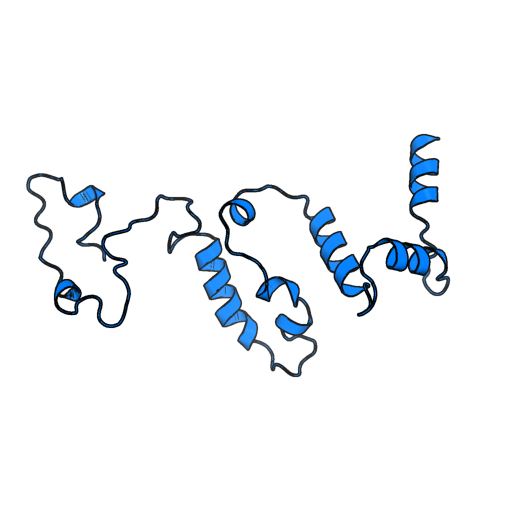3.00 117 VAL A CA 1
ATOM 952 C C . VAL A 1 117 ? -9.635 9.641 17.728 1.00 93.00 117 VAL A C 1
ATOM 954 O O . VAL A 1 117 ? -10.442 8.938 18.335 1.00 93.00 117 VAL A O 1
ATOM 957 N N . LEU A 1 118 ? -8.466 10.006 18.258 1.00 93.56 118 LEU A N 1
ATOM 958 C CA . LEU A 1 118 ? -7.982 9.553 19.566 1.00 93.56 118 LEU A CA 1
ATOM 959 C C . LEU A 1 118 ? -8.928 9.952 20.704 1.00 93.56 118 LEU A C 1
ATOM 961 O O . LEU A 1 118 ? -9.244 9.130 21.566 1.00 93.56 118 LEU A O 1
ATOM 965 N N . LYS A 1 119 ? -9.463 11.177 20.668 1.00 92.56 119 LYS A N 1
ATOM 966 C CA . LYS A 1 119 ? -10.474 11.630 21.631 1.00 92.56 119 LYS A CA 1
ATOM 967 C C . LYS A 1 119 ? -11.728 10.754 21.583 1.00 92.56 119 LYS A C 1
ATOM 969 O O . LYS A 1 119 ? -12.168 10.262 22.621 1.00 92.56 119 LYS A O 1
ATOM 974 N N . ARG A 1 120 ? -12.253 10.468 20.385 1.00 92.69 120 ARG A N 1
ATOM 975 C CA . ARG A 1 120 ? -13.412 9.572 20.209 1.00 92.69 120 ARG A CA 1
ATOM 976 C C . ARG A 1 120 ? -13.129 8.160 20.731 1.00 92.69 120 ARG A C 1
ATOM 978 O O . ARG A 1 120 ? -14.007 7.555 21.345 1.00 92.69 120 ARG A O 1
ATOM 985 N N . LEU A 1 121 ? -11.917 7.639 20.532 1.00 92.94 121 LEU A N 1
ATOM 986 C CA . LEU A 1 121 ? -11.503 6.338 21.075 1.00 92.94 121 LEU A CA 1
ATOM 987 C C . LEU A 1 121 ? -11.422 6.332 22.610 1.00 92.94 121 LEU A C 1
ATOM 989 O O . LEU A 1 121 ? -11.725 5.306 23.223 1.00 92.94 121 LEU A O 1
ATOM 993 N N . SER A 1 122 ? -11.080 7.461 23.237 1.00 93.94 122 SER A N 1
ATOM 994 C CA . SER A 1 122 ? -11.059 7.573 24.702 1.00 93.94 122 SER A CA 1
ATOM 995 C C . SER A 1 122 ? -12.444 7.687 25.344 1.00 93.94 122 SER A C 1
ATOM 997 O O . SER A 1 122 ? -12.619 7.301 26.495 1.00 93.94 122 SER A O 1
ATOM 999 N N . GLU A 1 123 ? -13.437 8.182 24.607 1.00 93.06 123 GLU A N 1
ATOM 1000 C CA . GLU A 1 123 ? -14.798 8.404 25.115 1.00 93.06 123 GLU A CA 1
ATOM 1001 C C . GLU A 1 123 ? -15.744 7.232 24.798 1.00 93.06 123 GLU A C 1
ATOM 1003 O O . GLU A 1 123 ? -16.836 7.123 25.365 1.00 93.06 123 GLU A O 1
ATOM 1008 N N . LYS A 1 124 ? -15.356 6.326 23.894 1.00 92.06 124 LYS A N 1
ATOM 1009 C CA . LYS A 1 124 ? -16.194 5.202 23.466 1.00 92.06 124 LYS A CA 1
ATOM 1010 C C . LYS A 1 124 ? -16.069 4.011 24.419 1.00 92.06 124 LYS A C 1
ATOM 1012 O O . LYS A 1 124 ? -14.981 3.516 24.666 1.00 92.06 124 LYS A O 1
ATOM 1017 N N . HIS A 1 125 ? -17.213 3.495 24.871 1.00 89.56 125 HIS A N 1
ATOM 1018 C CA . HIS A 1 125 ? -17.293 2.403 25.859 1.00 89.56 125 HIS A CA 1
ATOM 1019 C C . HIS A 1 125 ? -18.000 1.141 25.329 1.00 89.56 125 HIS A C 1
ATOM 1021 O O . HIS A 1 125 ? -18.282 0.210 26.070 1.00 89.56 125 HIS A O 1
ATOM 1027 N N . GLN A 1 126 ? -18.337 1.112 24.037 1.00 87.06 126 GLN A N 1
ATOM 1028 C CA . GLN A 1 126 ? -19.149 0.043 23.437 1.00 87.06 126 GLN A CA 1
ATOM 1029 C C . GLN A 1 126 ? -18.351 -1.222 23.070 1.00 87.06 126 GLN A C 1
ATOM 1031 O O . GLN A 1 126 ? -18.953 -2.244 22.760 1.00 87.06 126 GLN A O 1
ATOM 1036 N N . SER A 1 127 ? -17.016 -1.155 23.049 1.00 88.31 127 SER A N 1
ATOM 1037 C CA . SER A 1 127 ? -16.135 -2.277 22.691 1.00 88.31 127 SER A CA 1
ATOM 1038 C C . SER A 1 127 ? -15.381 -2.768 23.919 1.00 88.31 127 SER A C 1
ATOM 1040 O O . SER A 1 127 ? -14.998 -1.958 24.752 1.00 88.31 127 SER A O 1
ATOM 1042 N N . ILE A 1 128 ? -15.083 -4.068 23.983 1.00 86.38 128 ILE A N 1
ATOM 1043 C CA . ILE A 1 128 ? -14.329 -4.700 25.083 1.00 86.38 128 ILE A CA 1
ATOM 1044 C C . ILE A 1 128 ? -12.909 -4.116 25.219 1.00 86.38 128 ILE A C 1
ATOM 1046 O O . ILE A 1 128 ? -12.333 -4.115 26.301 1.00 86.38 128 ILE A O 1
ATOM 1050 N N . THR A 1 129 ? -12.337 -3.616 24.123 1.00 89.12 129 THR A N 1
ATOM 1051 C CA . THR A 1 129 ? -10.981 -3.045 24.078 1.00 89.12 129 THR A CA 1
ATOM 1052 C C . TH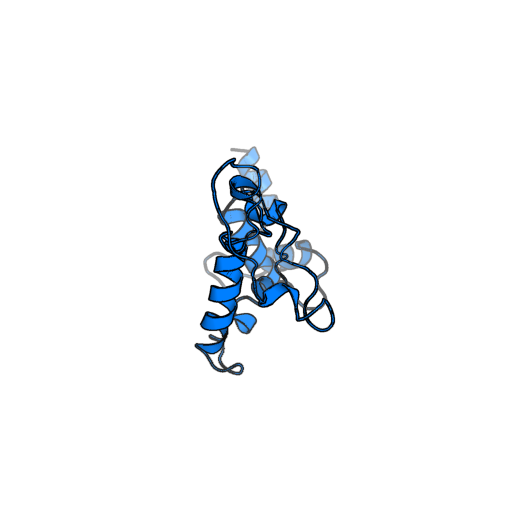R A 1 129 ? -10.941 -1.524 24.231 1.00 89.12 129 THR A C 1
ATOM 1054 O O . THR A 1 129 ? -9.855 -0.949 24.246 1.00 89.12 129 THR A O 1
ATOM 1057 N N . LEU A 1 130 ? -12.101 -0.869 24.320 1.00 91.25 130 LEU A N 1
ATOM 1058 C CA . LEU A 1 130 ? -12.226 0.574 24.520 1.00 91.25 130 LEU A CA 1
ATOM 1059 C C . LEU A 1 130 ? -12.794 0.839 25.926 1.00 91.25 130 LEU A C 1
ATOM 1061 O O . LEU A 1 130 ? -13.550 0.012 26.435 1.00 91.25 130 LEU A O 1
ATOM 1065 N N . PRO A 1 131 ? -12.453 1.961 26.577 1.00 93.88 131 PRO A N 1
ATOM 1066 C CA . PRO A 1 131 ? -11.789 3.149 26.030 1.00 93.88 131 PRO A CA 1
ATOM 1067 C C . PRO A 1 131 ? -10.266 3.020 25.858 1.00 93.88 131 PRO A C 1
ATOM 1069 O O . PRO A 1 131 ? -9.575 2.414 26.678 1.00 93.88 131 PRO A O 1
ATOM 1072 N N . TYR A 1 132 ? -9.731 3.657 24.810 1.00 94.00 132 TYR A N 1
ATOM 1073 C CA . TYR A 1 132 ? -8.288 3.809 24.586 1.00 94.00 132 TYR A CA 1
ATOM 1074 C C . TYR A 1 132 ? -7.890 5.286 24.677 1.00 94.00 132 TYR A C 1
ATOM 1076 O O . TYR A 1 132 ? -8.260 6.088 23.825 1.00 94.00 132 TYR A O 1
ATOM 1084 N N . HIS A 1 133 ? -7.129 5.642 25.714 1.00 95.56 133 HIS A N 1
ATOM 1085 C CA . HIS A 1 133 ? -6.615 6.995 25.929 1.00 95.56 133 HIS A CA 1
ATOM 1086 C C . HIS A 1 133 ? -5.088 7.009 25.784 1.00 95.56 133 HIS A C 1
ATOM 1088 O O . HIS A 1 133 ? -4.364 6.627 26.707 1.00 95.56 133 HIS A O 1
ATOM 1094 N N . GLU A 1 134 ? -4.598 7.447 24.624 1.00 94.19 134 GLU A N 1
ATOM 1095 C CA . GLU A 1 134 ? -3.173 7.400 24.275 1.00 94.19 134 GLU A CA 1
ATOM 1096 C C . GLU A 1 134 ? -2.265 8.125 25.290 1.00 94.19 134 GLU A C 1
ATOM 1098 O O . GLU A 1 134 ? -1.353 7.469 25.804 1.00 94.19 134 GLU A O 1
ATOM 1103 N N . PRO A 1 135 ? -2.515 9.390 25.702 1.00 94.25 135 PRO A N 1
ATOM 1104 C CA . PRO A 1 135 ? -1.630 10.066 26.655 1.00 94.25 135 PRO A CA 1
ATOM 1105 C C . PRO A 1 135 ? -1.508 9.323 27.990 1.00 94.25 135 PRO A C 1
ATOM 1107 O O . PRO A 1 135 ? -0.453 9.314 28.619 1.00 94.25 135 PRO A O 1
ATOM 1110 N N . PHE A 1 136 ? -2.575 8.634 28.407 1.00 94.75 136 PHE A N 1
ATOM 1111 C CA . PHE A 1 136 ? -2.558 7.833 29.632 1.00 94.75 136 PHE A CA 1
ATOM 1112 C C . PHE A 1 136 ? -1.675 6.592 29.469 1.00 94.75 136 PHE A C 1
ATOM 1114 O O . PHE A 1 136 ? -0.908 6.273 30.376 1.00 94.75 136 PHE A O 1
ATOM 1121 N N . GLN A 1 137 ? -1.738 5.912 28.319 1.00 94.56 137 GLN A N 1
ATOM 1122 C CA . GLN A 1 137 ? -0.871 4.762 28.045 1.00 94.56 137 GLN A CA 1
ATOM 1123 C C . GLN A 1 137 ? 0.601 5.167 27.969 1.00 94.56 137 GLN A C 1
ATOM 1125 O O . GLN A 1 137 ? 1.453 4.455 28.498 1.00 94.56 137 GLN A O 1
ATOM 1130 N N . ILE A 1 138 ? 0.893 6.324 27.372 1.00 95.31 138 ILE A N 1
ATOM 1131 C CA . ILE A 1 138 ? 2.245 6.884 27.313 1.00 95.31 138 ILE A CA 1
ATOM 1132 C C . ILE A 1 138 ? 2.772 7.138 28.731 1.00 95.31 138 ILE A C 1
ATOM 1134 O O . ILE A 1 138 ? 3.820 6.604 29.094 1.00 95.31 138 ILE A O 1
ATOM 1138 N N . ILE A 1 139 ? 2.023 7.866 29.569 1.00 96.56 139 ILE A N 1
ATOM 1139 C CA . ILE A 1 139 ? 2.407 8.134 30.968 1.00 96.56 139 ILE A CA 1
ATOM 1140 C C . ILE A 1 139 ? 2.615 6.821 31.733 1.00 96.56 139 ILE A C 1
ATOM 1142 O O . ILE A 1 139 ? 3.635 6.638 32.396 1.00 96.56 139 ILE A O 1
ATOM 1146 N N . LYS A 1 140 ? 1.684 5.870 31.600 1.00 95.81 140 LYS A N 1
ATOM 1147 C CA . LYS A 1 140 ? 1.776 4.552 32.240 1.00 95.81 140 LYS A CA 1
ATOM 1148 C C . LYS A 1 140 ? 3.014 3.768 31.797 1.00 95.81 140 LYS A C 1
ATOM 1150 O O . LYS A 1 140 ? 3.587 3.054 32.614 1.00 95.81 140 LYS A O 1
ATOM 1155 N N . LYS A 1 141 ? 3.408 3.873 30.526 1.00 96.06 141 LYS A N 1
ATOM 1156 C CA . LYS A 1 141 ? 4.609 3.224 29.987 1.00 96.06 141 LYS A CA 1
ATOM 1157 C C . LYS A 1 141 ? 5.886 3.824 30.574 1.00 96.06 141 LYS A C 1
ATOM 1159 O O . LYS A 1 141 ? 6.802 3.067 30.844 1.00 96.06 141 LYS A O 1
ATOM 1164 N N . TYR A 1 142 ? 5.945 5.142 30.772 1.00 95.44 142 TYR A N 1
ATOM 1165 C CA . TYR A 1 142 ? 7.128 5.810 31.331 1.00 95.44 142 TYR A CA 1
ATOM 1166 C C . TYR A 1 142 ? 7.278 5.653 32.847 1.00 95.44 142 TYR A C 1
ATOM 1168 O O . TYR A 1 142 ? 8.393 5.701 33.354 1.00 95.44 142 TYR A O 1
ATOM 1176 N N . LEU A 1 143 ? 6.173 5.490 33.577 1.00 94.12 143 LEU A N 1
ATOM 1177 C CA . LEU A 1 143 ? 6.197 5.285 35.030 1.00 94.12 143 LEU A CA 1
ATOM 1178 C C . LEU A 1 143 ? 6.529 3.843 35.448 1.00 94.12 143 LEU A C 1
ATOM 1180 O O . LEU A 1 143 ? 6.638 3.578 36.645 1.00 94.12 143 LEU A O 1
ATOM 1184 N N . ARG A 1 144 ? 6.632 2.914 34.495 1.00 76.75 144 ARG A N 1
ATOM 1185 C CA . ARG A 1 144 ? 6.879 1.491 34.734 1.00 76.75 144 ARG A CA 1
ATOM 1186 C C . ARG A 1 144 ? 8.288 1.108 34.312 1.00 76.75 144 ARG A C 1
ATOM 1188 O O . ARG A 1 144 ? 8.891 0.310 35.059 1.00 76.75 144 ARG A O 1
#